Protein AF-A0A0N0KJK9-F1 (afdb_monomer)

Radius of gyration: 21.25 Å; Cα contacts (8 Å, |Δi|>4): 44; chains: 1; bounding box: 58×62×39 Å

Mean predicted aligned error: 11.41 Å

Secondary structure (DSSP, 8-state):
-------GGGGGS-HHHHHHHHHTT----HHHHHHHHHHHTT--------TTS-HH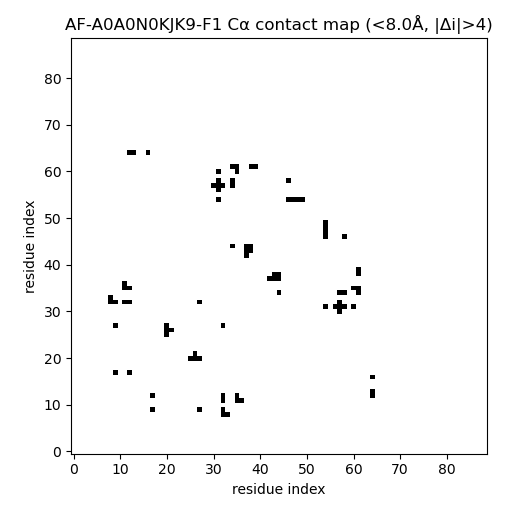HHHHHHHHHHHHHHHHHS-PPPPP--PPPP---

Foldseek 3Di:
DDDPPPPVLCVLPDPVVVVVCVVVVHDDDPLLSVLLVCVVVVHDDDDDDDPPPCVVCSVCVNVVRVVVVVVVVPPPPPDDPDDDDDDDD

Structure (mmCIF, N/CA/C/O backbone):
data_AF-A0A0N0KJK9-F1
#
_entry.id   AF-A0A0N0KJK9-F1
#
loop_
_atom_site.group_PDB
_atom_site.id
_atom_site.type_symbol
_atom_site.label_atom_id
_atom_site.label_alt_id
_atom_site.label_comp_id
_atom_site.label_asym_id
_atom_site.label_entity_id
_atom_site.label_seq_id
_atom_site.pdbx_PDB_ins_code
_atom_site.Cartn_x
_atom_site.Cartn_y
_atom_site.Cartn_z
_atom_site.occupancy
_atom_site.B_iso_or_equiv
_atom_site.auth_seq_id
_atom_site.auth_comp_id
_atom_site.auth_asym_id
_atom_site.auth_atom_id
_atom_site.pdbx_PDB_model_num
ATOM 1 N N . MET A 1 1 ? -10.933 -14.529 -28.216 1.00 36.28 1 MET A N 1
ATOM 2 C CA . MET A 1 1 ? -11.641 -13.754 -27.175 1.00 36.28 1 MET A CA 1
ATOM 3 C C . MET A 1 1 ? -11.252 -14.322 -25.819 1.00 36.28 1 MET A C 1
ATOM 5 O O . MET A 1 1 ? -11.834 -15.312 -25.406 1.00 36.28 1 MET A O 1
ATOM 9 N N . SER A 1 2 ? -10.212 -13.771 -25.182 1.00 50.66 2 SER A N 1
ATOM 10 C CA . SER A 1 2 ? -9.908 -14.095 -23.783 1.00 50.66 2 SER A CA 1
ATOM 11 C C . SER A 1 2 ? -10.826 -13.238 -22.930 1.00 50.66 2 SER A C 1
ATOM 13 O O . SER A 1 2 ? -10.770 -12.013 -23.026 1.00 50.66 2 SER A O 1
ATOM 15 N N . LEU A 1 3 ? -11.695 -13.871 -22.151 1.00 48.78 3 LEU A N 1
ATOM 16 C CA . LEU A 1 3 ? -12.389 -13.190 -21.070 1.00 48.78 3 LEU A CA 1
ATOM 17 C C . LEU A 1 3 ? -11.292 -12.658 -20.147 1.00 48.78 3 LEU A C 1
ATOM 19 O O . LEU A 1 3 ? -10.445 -13.425 -19.693 1.00 48.78 3 LEU A O 1
ATOM 23 N N . ALA A 1 4 ? -11.227 -11.342 -19.968 1.00 48.69 4 ALA A N 1
ATOM 24 C CA . ALA A 1 4 ? -10.435 -10.775 -18.895 1.00 48.69 4 ALA A CA 1
ATOM 25 C C . ALA A 1 4 ? -11.074 -11.292 -17.606 1.00 48.69 4 ALA A C 1
ATOM 27 O O . ALA A 1 4 ? -12.172 -10.873 -17.249 1.00 48.69 4 ALA A O 1
ATOM 28 N N . GLU A 1 5 ? -10.452 -12.292 -16.991 1.00 54.69 5 GLU A N 1
ATOM 29 C CA . GLU A 1 5 ? -10.847 -12.786 -15.684 1.00 54.69 5 GLU A CA 1
ATOM 30 C C . GLU A 1 5 ? -10.697 -11.604 -14.723 1.00 54.69 5 GLU A C 1
ATOM 32 O O . GLU A 1 5 ? -9.587 -11.148 -14.445 1.00 54.69 5 GLU A O 1
ATOM 37 N N . THR A 1 6 ? -11.821 -10.998 -14.339 1.00 57.84 6 THR A N 1
ATOM 38 C CA . THR A 1 6 ? -11.838 -9.907 -13.369 1.00 57.84 6 THR A CA 1
ATOM 39 C C . THR A 1 6 ? -11.296 -10.472 -12.068 1.00 57.84 6 THR A C 1
ATOM 41 O O . THR A 1 6 ? -11.992 -11.231 -11.402 1.00 57.84 6 THR A O 1
ATOM 44 N N . ASP A 1 7 ? -10.048 -10.146 -11.733 1.00 66.88 7 ASP A N 1
ATOM 45 C CA . ASP A 1 7 ? -9.434 -10.576 -10.481 1.00 66.88 7 ASP A CA 1
ATOM 46 C C . ASP A 1 7 ? -10.203 -9.918 -9.319 1.00 66.88 7 ASP A C 1
ATOM 48 O O . ASP A 1 7 ? -10.094 -8.699 -9.134 1.00 66.88 7 ASP A O 1
ATOM 52 N N . PRO A 1 8 ? -10.994 -10.682 -8.538 1.00 69.94 8 PRO A N 1
ATOM 53 C CA . PRO A 1 8 ? -11.832 -10.122 -7.480 1.00 69.94 8 PRO A CA 1
ATOM 54 C C . PRO A 1 8 ? -10.990 -9.443 -6.393 1.00 69.94 8 PRO A C 1
ATOM 56 O O . PRO A 1 8 ? -11.475 -8.565 -5.680 1.00 69.94 8 PRO A O 1
ATOM 59 N N . ALA A 1 9 ? -9.699 -9.777 -6.278 1.00 73.44 9 ALA A N 1
ATOM 60 C CA . ALA A 1 9 ? -8.803 -9.103 -5.352 1.00 73.44 9 ALA A CA 1
ATOM 61 C C . ALA A 1 9 ? -8.537 -7.644 -5.763 1.00 73.44 9 ALA A C 1
ATOM 63 O O . ALA A 1 9 ? -8.247 -6.808 -4.902 1.00 73.44 9 ALA A O 1
ATOM 64 N N . LEU A 1 10 ? -8.686 -7.289 -7.046 1.00 82.38 10 LEU A N 1
ATOM 65 C CA . LEU A 1 10 ? -8.597 -5.898 -7.483 1.00 82.38 10 LEU A CA 1
ATOM 66 C C . LEU A 1 10 ? -9.755 -5.062 -6.946 1.00 82.38 10 LEU A C 1
ATOM 68 O O . LEU A 1 10 ? -9.587 -3.850 -6.828 1.00 82.38 10 LEU A O 1
ATOM 72 N N . ASP A 1 11 ? -10.929 -5.631 -6.637 1.00 86.25 11 ASP A N 1
ATOM 73 C CA . ASP A 1 11 ? -12.086 -4.905 -6.055 1.00 86.25 11 ASP A CA 1
ATOM 74 C C . ASP A 1 11 ? -11.795 -4.371 -4.651 1.00 86.25 11 ASP A C 1
ATOM 76 O O . ASP A 1 11 ? -12.413 -3.411 -4.185 1.00 86.25 11 ASP A O 1
ATOM 80 N N . LEU A 1 12 ? -10.756 -4.903 -4.004 1.00 86.81 12 LEU A N 1
ATOM 81 C CA . LEU A 1 12 ? -10.223 -4.334 -2.774 1.00 86.81 12 LEU A CA 1
ATOM 82 C C . LEU A 1 12 ? -9.489 -3.010 -3.006 1.00 86.81 12 LEU A C 1
ATOM 84 O O . LEU A 1 12 ? -9.315 -2.233 -2.071 1.00 86.81 12 LEU A O 1
ATOM 88 N N . LEU A 1 13 ? -9.047 -2.729 -4.228 1.00 92.06 13 LEU A N 1
ATOM 89 C CA . LEU A 1 13 ? -8.244 -1.560 -4.538 1.00 92.06 13 LEU A CA 1
ATOM 90 C C . LEU A 1 13 ? -9.128 -0.438 -5.113 1.00 92.06 13 LEU A C 1
ATOM 92 O O . LEU A 1 13 ? -9.729 -0.634 -6.170 1.00 92.06 13 LEU A O 1
ATOM 96 N N . PRO A 1 14 ? -9.196 0.753 -4.483 1.00 92.50 14 PRO A N 1
ATOM 97 C CA . PRO A 1 14 ? -9.964 1.866 -5.031 1.00 92.50 14 PRO A CA 1
ATOM 98 C C . PRO A 1 14 ? -9.494 2.249 -6.436 1.00 92.50 14 PRO A C 1
ATOM 100 O O . PRO A 1 14 ? -8.300 2.200 -6.742 1.00 92.50 14 PRO A O 1
ATOM 103 N N . GLU A 1 15 ? -10.428 2.727 -7.257 1.00 91.44 15 GLU A N 1
ATOM 104 C CA . GLU A 1 15 ? -10.201 3.031 -8.675 1.00 91.44 15 GLU A CA 1
ATOM 105 C C . GLU A 1 15 ? -8.989 3.943 -8.921 1.00 91.44 15 GLU A C 1
ATOM 107 O O . GLU A 1 15 ? -8.183 3.691 -9.814 1.00 91.44 15 GLU A O 1
ATOM 112 N N . ARG A 1 16 ? -8.779 4.959 -8.074 1.00 93.12 16 ARG A N 1
ATOM 113 C CA . ARG A 1 16 ? -7.615 5.857 -8.187 1.00 93.12 16 ARG A CA 1
ATOM 114 C C . ARG A 1 16 ? -6.274 5.119 -8.112 1.00 93.12 16 ARG A C 1
ATOM 116 O O . ARG A 1 16 ? -5.327 5.502 -8.790 1.00 93.12 16 ARG A O 1
ATOM 123 N N . PHE A 1 17 ? -6.184 4.071 -7.293 1.00 94.81 17 PHE A N 1
ATOM 124 C CA . PHE A 1 17 ? -4.962 3.287 -7.161 1.00 94.81 17 PHE A CA 1
ATOM 125 C C . PHE A 1 17 ? -4.825 2.316 -8.327 1.00 94.81 17 PHE A C 1
ATOM 127 O O . PHE A 1 17 ? -3.725 2.190 -8.852 1.00 94.81 17 PHE A O 1
ATOM 134 N N . ARG A 1 18 ? -5.924 1.698 -8.787 1.00 93.75 18 ARG A N 1
ATOM 135 C CA . ARG A 1 18 ? -5.920 0.873 -10.009 1.00 93.75 18 ARG A CA 1
ATOM 136 C C . ARG A 1 18 ? -5.357 1.652 -11.200 1.00 93.75 18 ARG A C 1
ATOM 138 O O . ARG A 1 18 ? -4.453 1.162 -11.872 1.00 93.75 18 ARG A O 1
ATOM 145 N N . ARG A 1 19 ? -5.814 2.894 -11.395 1.00 93.19 19 ARG A N 1
ATOM 146 C CA . ARG A 1 19 ? -5.292 3.804 -12.429 1.00 93.19 19 ARG A CA 1
ATOM 147 C C . ARG A 1 19 ? -3.820 4.135 -12.228 1.00 93.19 19 ARG A C 1
ATOM 149 O O . ARG A 1 19 ? -3.048 3.986 -13.161 1.00 93.19 19 ARG A O 1
ATOM 156 N N . TRP A 1 20 ? -3.411 4.489 -11.011 1.00 95.19 20 TRP A N 1
ATOM 157 C CA . TRP A 1 20 ? -2.008 4.788 -10.705 1.00 95.19 20 TRP A CA 1
ATOM 158 C C . TRP A 1 20 ? -1.059 3.604 -10.971 1.00 95.19 20 TRP A C 1
ATOM 160 O O . TRP A 1 20 ? 0.064 3.805 -11.435 1.00 95.19 20 TRP A O 1
ATOM 170 N N . PHE A 1 21 ? -1.498 2.368 -10.705 1.00 95.12 21 PHE A N 1
ATOM 171 C CA . PHE A 1 21 ? -0.759 1.168 -11.104 1.00 95.12 21 PHE A CA 1
ATOM 172 C C . PHE A 1 21 ? -0.673 1.071 -12.636 1.00 95.12 21 PHE A C 1
ATOM 174 O O . PHE A 1 21 ? 0.429 0.960 -13.174 1.00 95.12 21 PHE A O 1
ATOM 181 N N . ALA A 1 22 ? -1.804 1.194 -13.338 1.00 93.75 22 ALA A N 1
ATOM 182 C CA . ALA A 1 22 ? -1.870 1.095 -14.797 1.00 93.75 22 ALA A CA 1
ATOM 183 C C . ALA A 1 22 ? -1.043 2.174 -15.526 1.00 93.75 22 ALA A C 1
ATOM 185 O O . ALA A 1 22 ? -0.325 1.852 -16.468 1.00 93.75 22 ALA A O 1
ATOM 186 N N . GLU A 1 23 ? -1.070 3.427 -15.063 1.00 96.56 23 GLU A N 1
ATOM 187 C CA . GLU A 1 23 ? -0.284 4.551 -15.606 1.00 96.56 23 GLU A CA 1
ATOM 188 C 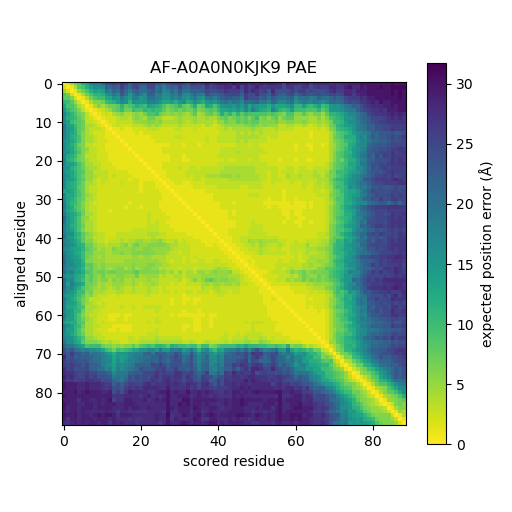C . GLU A 1 23 ? 1.226 4.294 -15.556 1.00 96.56 23 GLU A C 1
ATOM 190 O O . GLU A 1 23 ? 1.985 4.794 -16.383 1.00 96.56 23 GLU A O 1
ATOM 195 N N . ARG A 1 24 ? 1.673 3.484 -14.593 1.00 93.50 24 ARG A N 1
ATOM 196 C CA . ARG A 1 24 ? 3.074 3.074 -14.445 1.00 93.50 24 ARG A CA 1
ATOM 197 C C . ARG A 1 24 ? 3.403 1.788 -15.203 1.00 93.50 24 ARG A C 1
ATOM 199 O O . ARG A 1 24 ? 4.533 1.312 -15.115 1.00 93.50 24 ARG A O 1
ATOM 206 N N . GLY A 1 25 ? 2.428 1.197 -15.898 1.00 94.75 25 GLY A N 1
ATOM 207 C CA . GLY A 1 25 ? 2.540 -0.140 -16.480 1.00 94.75 25 GLY A CA 1
ATOM 208 C C . GLY A 1 25 ? 2.702 -1.234 -15.421 1.00 94.75 25 GLY A C 1
ATOM 209 O O . GLY A 1 25 ? 3.295 -2.277 -15.691 1.00 94.75 25 GLY A O 1
ATOM 210 N N . TRP A 1 26 ? 2.248 -0.988 -14.190 1.00 93.19 26 TRP A N 1
ATOM 211 C CA . TRP A 1 26 ? 2.347 -1.925 -13.077 1.00 93.19 26 TRP A CA 1
ATOM 212 C C . TRP A 1 26 ? 1.020 -2.646 -12.851 1.00 93.19 26 TRP A C 1
ATOM 214 O O . TRP A 1 26 ? -0.059 -2.088 -13.030 1.00 93.19 26 TRP A O 1
ATOM 224 N N . THR A 1 27 ? 1.107 -3.878 -12.358 1.00 91.69 27 THR A N 1
ATOM 225 C CA . THR A 1 27 ? -0.040 -4.629 -11.834 1.00 91.69 27 THR A CA 1
ATOM 226 C C . THR A 1 27 ? 0.156 -4.836 -10.333 1.00 91.69 27 THR A C 1
ATOM 228 O O . THR A 1 27 ? 1.279 -5.165 -9.921 1.00 91.69 27 THR A O 1
ATOM 231 N N . PRO A 1 28 ? -0.888 -4.662 -9.500 1.00 92.69 28 PRO A N 1
ATOM 232 C CA . PRO A 1 28 ? -0.809 -4.987 -8.082 1.00 92.69 28 PRO A CA 1
ATOM 233 C C . PRO A 1 28 ? -0.341 -6.428 -7.885 1.00 92.69 28 PRO A C 1
ATOM 235 O O . PRO A 1 28 ? -0.827 -7.356 -8.529 1.00 92.69 28 PRO A O 1
ATOM 238 N N . ARG A 1 29 ? 0.631 -6.631 -6.998 1.00 92.88 29 ARG A N 1
ATOM 239 C CA . ARG A 1 29 ? 1.108 -7.979 -6.668 1.00 92.88 29 ARG A CA 1
ATOM 240 C C . ARG A 1 29 ? 0.130 -8.640 -5.698 1.00 92.88 29 ARG A C 1
ATOM 242 O O . ARG A 1 29 ? -0.376 -7.975 -4.797 1.00 92.88 29 ARG A O 1
ATOM 249 N N . ALA A 1 30 ? -0.031 -9.959 -5.785 1.00 91.81 30 ALA A N 1
ATOM 250 C CA . ALA A 1 30 ? -0.930 -10.717 -4.906 1.00 91.81 30 ALA A CA 1
ATOM 251 C C . ALA A 1 30 ? -0.711 -10.423 -3.405 1.00 91.81 30 ALA A C 1
ATOM 253 O O . ALA A 1 30 ? -1.665 -10.214 -2.662 1.00 91.81 30 ALA A O 1
ATOM 254 N N . HIS A 1 31 ? 0.546 -10.307 -2.957 1.00 93.00 31 HIS A N 1
ATOM 255 C CA . HIS A 1 31 ? 0.855 -10.001 -1.555 1.00 93.00 31 HIS A CA 1
ATOM 256 C C . HIS A 1 31 ? 0.443 -8.580 -1.122 1.00 93.00 31 HIS A C 1
ATOM 258 O O . HIS A 1 31 ? 0.190 -8.358 0.058 1.00 93.00 31 HIS A O 1
ATOM 264 N N . GLN A 1 32 ? 0.362 -7.619 -2.051 1.00 95.50 32 GLN A N 1
ATOM 265 C CA . GLN A 1 32 ? -0.128 -6.262 -1.774 1.00 95.50 32 GLN A CA 1
ATOM 266 C C . GLN A 1 32 ? -1.639 -6.283 -1.523 1.00 95.50 32 GLN A C 1
ATOM 268 O O . GLN A 1 32 ? -2.111 -5.665 -0.571 1.00 95.50 32 GLN A O 1
ATOM 273 N N . LEU A 1 33 ? -2.383 -7.040 -2.335 1.00 94.94 33 LEU A N 1
ATOM 2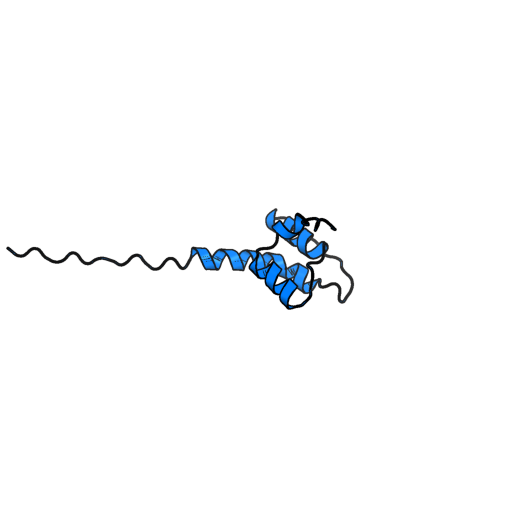74 C CA . LEU A 1 33 ? -3.831 -7.206 -2.190 1.00 94.94 33 LEU A CA 1
ATOM 275 C C . LEU A 1 33 ? -4.182 -8.018 -0.934 1.00 94.94 33 LEU A C 1
ATOM 277 O O . LEU A 1 33 ? -5.064 -7.622 -0.179 1.00 94.94 33 LEU A O 1
ATOM 281 N N . ALA A 1 34 ? -3.428 -9.080 -0.635 1.00 92.62 34 ALA A N 1
ATOM 282 C CA . ALA A 1 34 ? -3.609 -9.868 0.587 1.00 92.62 34 ALA A CA 1
ATOM 283 C C . ALA A 1 34 ? -3.368 -9.043 1.867 1.00 92.62 34 ALA A C 1
ATOM 285 O O . ALA A 1 34 ? -4.058 -9.218 2.872 1.00 92.62 34 ALA A O 1
ATOM 286 N N . LEU A 1 35 ? -2.396 -8.124 1.854 1.00 94.00 35 LEU A N 1
ATOM 287 C CA . LEU A 1 35 ? -2.185 -7.185 2.961 1.00 94.00 35 LEU A CA 1
ATOM 288 C C . LEU A 1 35 ? -3.340 -6.199 3.108 1.00 94.00 35 LEU A C 1
ATOM 290 O O . LEU A 1 35 ? -3.773 -5.935 4.227 1.00 94.00 35 LEU A O 1
ATOM 294 N N . LEU A 1 36 ? -3.852 -5.690 1.988 1.00 94.44 36 LEU A N 1
ATOM 295 C CA . LEU A 1 36 ? -5.005 -4.798 1.971 1.00 94.44 36 LEU A CA 1
ATOM 296 C C . LEU A 1 36 ? -6.257 -5.477 2.543 1.00 94.44 36 LEU A C 1
ATOM 298 O O . LEU A 1 36 ? -6.960 -4.882 3.356 1.00 94.44 36 LEU A O 1
ATOM 302 N N . GLU A 1 37 ? -6.496 -6.738 2.186 1.00 93.69 37 GLU A N 1
ATOM 303 C CA . GLU A 1 37 ? -7.574 -7.553 2.748 1.00 93.69 37 GLU A CA 1
ATOM 304 C C . GLU A 1 37 ? -7.428 -7.735 4.269 1.00 93.69 37 GLU A C 1
ATOM 306 O O . GLU A 1 37 ? -8.370 -7.505 5.028 1.00 93.69 37 GLU A O 1
ATOM 311 N N . ARG A 1 38 ? -6.227 -8.100 4.744 1.00 93.88 38 ARG A N 1
ATOM 312 C CA . ARG A 1 38 ? -5.957 -8.282 6.181 1.00 93.88 38 ARG A CA 1
ATOM 313 C C . ARG A 1 38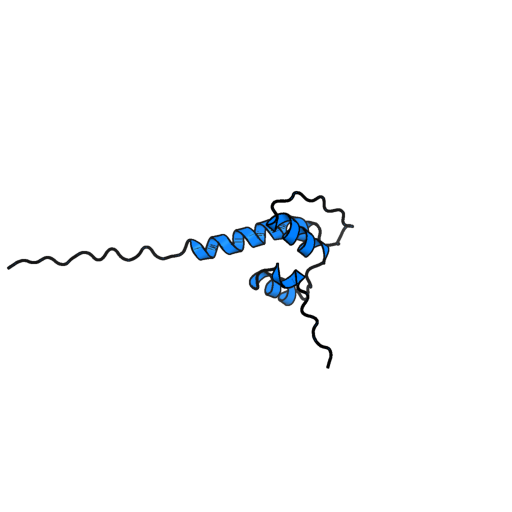 ? -6.129 -6.989 6.971 1.00 93.88 38 ARG A C 1
ATOM 315 O O . ARG A 1 38 ? -6.718 -7.027 8.049 1.00 93.88 38 ARG A O 1
ATOM 322 N N . ALA A 1 39 ? -5.663 -5.869 6.426 1.00 92.62 39 ALA A N 1
ATOM 323 C CA . ALA A 1 39 ? -5.810 -4.560 7.047 1.00 92.62 39 ALA A CA 1
ATOM 324 C C . ALA A 1 39 ? -7.283 -4.139 7.144 1.00 92.62 39 ALA A C 1
ATOM 326 O O . ALA A 1 39 ? -7.715 -3.699 8.205 1.00 92.62 39 ALA A O 1
ATOM 327 N N . ARG A 1 40 ? -8.083 -4.362 6.089 1.00 90.50 40 ARG A N 1
ATOM 328 C CA . ARG A 1 40 ? -9.543 -4.140 6.122 1.00 90.50 40 ARG A CA 1
ATOM 329 C C . ARG A 1 40 ? -10.246 -4.982 7.186 1.00 90.50 40 ARG A C 1
ATOM 331 O O . ARG A 1 40 ? -11.225 -4.534 7.766 1.00 90.50 40 ARG A O 1
ATOM 338 N N . ALA A 1 41 ? -9.732 -6.178 7.465 1.00 92.69 41 ALA A N 1
ATOM 339 C CA . ALA A 1 41 ? -10.219 -7.043 8.537 1.00 92.69 41 ALA A CA 1
ATOM 340 C C . ALA A 1 41 ? -9.670 -6.679 9.936 1.00 92.69 41 ALA A C 1
ATOM 342 O O . ALA A 1 41 ? -9.894 -7.435 10.880 1.00 92.69 41 ALA A O 1
ATOM 343 N N . GLY A 1 42 ? -8.911 -5.584 10.084 1.00 93.19 42 GLY A N 1
ATOM 344 C CA . GLY A 1 42 ? -8.311 -5.173 11.358 1.00 93.19 42 GLY A CA 1
ATOM 345 C C . GLY A 1 42 ? -7.226 -6.125 11.876 1.00 93.19 42 GLY A C 1
ATOM 346 O O . GLY A 1 42 ? -6.959 -6.160 13.076 1.00 93.19 42 GLY A O 1
ATOM 347 N N . ARG A 1 43 ? -6.614 -6.935 11.000 1.00 94.31 43 ARG A N 1
ATOM 348 C CA . ARG A 1 43 ? -5.628 -7.955 11.386 1.00 94.31 43 ARG A CA 1
ATOM 349 C C . ARG A 1 43 ? -4.199 -7.490 11.137 1.00 94.31 43 ARG A C 1
ATOM 351 O O . ARG A 1 43 ? -3.859 -7.051 10.039 1.00 94.31 43 ARG A O 1
ATOM 358 N N . ALA A 1 44 ? -3.336 -7.706 12.127 1.00 92.56 44 ALA A N 1
ATOM 359 C CA . ALA A 1 44 ? -1.895 -7.586 11.948 1.00 92.56 44 ALA A CA 1
ATOM 360 C C . ALA A 1 44 ? -1.372 -8.659 10.973 1.00 92.56 44 ALA A C 1
ATOM 362 O O . ALA A 1 44 ? -1.869 -9.788 10.926 1.00 92.56 44 ALA A O 1
ATOM 363 N N . ALA A 1 45 ? -0.351 -8.314 10.192 1.00 92.62 45 ALA A N 1
ATOM 364 C CA . ALA A 1 45 ? 0.266 -9.213 9.225 1.00 92.62 45 ALA A CA 1
ATOM 365 C C . ALA A 1 45 ? 1.786 -9.015 9.192 1.00 92.62 45 ALA A C 1
ATOM 367 O O . ALA A 1 45 ? 2.268 -7.886 9.222 1.00 92.62 45 ALA A O 1
ATOM 368 N N . LEU A 1 46 ? 2.532 -10.117 9.078 1.00 92.94 46 LEU A N 1
ATOM 369 C CA . LEU A 1 46 ? 3.968 -10.106 8.810 1.00 92.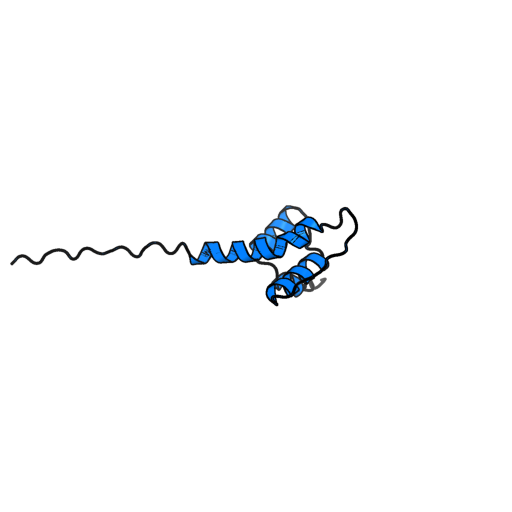94 46 LEU A CA 1
ATOM 370 C C . LEU A 1 46 ? 4.196 -10.376 7.322 1.00 92.94 46 LEU A C 1
ATOM 372 O O . LEU A 1 46 ? 3.824 -11.435 6.818 1.00 92.94 46 LEU A O 1
ATOM 376 N N . LEU A 1 47 ? 4.804 -9.419 6.622 1.00 92.25 47 LEU A N 1
ATOM 377 C CA . LEU A 1 47 ? 5.166 -9.574 5.218 1.00 92.25 47 LEU A CA 1
ATOM 378 C C . LEU A 1 47 ? 6.615 -10.038 5.089 1.00 92.25 47 LEU A C 1
ATOM 380 O O . LEU A 1 47 ? 7.537 -9.312 5.457 1.00 92.25 47 LEU A O 1
ATOM 384 N N . ILE A 1 48 ? 6.803 -11.205 4.479 1.00 91.69 48 ILE A N 1
ATOM 385 C CA . ILE A 1 48 ? 8.111 -11.717 4.071 1.00 91.69 48 ILE A CA 1
ATOM 386 C C . ILE A 1 48 ? 8.145 -11.702 2.543 1.00 91.69 48 ILE A C 1
ATOM 388 O O . ILE A 1 48 ? 7.354 -12.382 1.894 1.00 91.69 48 ILE A O 1
ATOM 392 N N . ALA A 1 49 ? 9.033 -10.896 1.963 1.00 88.44 49 ALA A N 1
ATOM 393 C CA . ALA A 1 49 ? 9.214 -10.800 0.517 1.00 88.44 49 ALA A CA 1
ATOM 394 C C . ALA A 1 49 ? 10.688 -10.501 0.187 1.00 88.44 49 ALA A C 1
ATOM 396 O O . ALA A 1 49 ? 11.338 -9.790 0.964 1.00 88.44 49 ALA A O 1
ATOM 397 N N . PRO A 1 50 ? 11.221 -10.998 -0.946 1.00 90.38 50 PRO A N 1
ATOM 398 C CA . PRO A 1 50 ? 12.589 -10.701 -1.357 1.00 90.38 50 PRO A CA 1
ATOM 399 C C . PRO A 1 50 ? 12.770 -9.208 -1.677 1.00 90.38 50 PRO A C 1
ATOM 401 O O . PRO A 1 50 ? 11.807 -8.447 -1.841 1.00 90.38 50 PRO A O 1
ATOM 404 N N . THR A 1 51 ? 14.024 -8.765 -1.769 1.00 90.75 51 THR A N 1
ATOM 405 C CA . THR A 1 51 ? 14.344 -7.408 -2.230 1.00 90.75 51 THR A CA 1
ATOM 406 C C . THR A 1 51 ? 13.762 -7.170 -3.627 1.00 90.75 51 THR A C 1
ATOM 408 O O . THR A 1 51 ? 13.617 -8.085 -4.431 1.00 90.75 51 THR A O 1
ATOM 411 N N . GLY A 1 52 ? 13.330 -5.937 -3.902 1.00 89.19 52 GLY A N 1
ATOM 412 C CA . GLY A 1 52 ? 12.702 -5.590 -5.184 1.00 89.19 52 GLY A CA 1
ATOM 413 C C . GLY A 1 52 ? 11.264 -6.096 -5.386 1.00 89.19 52 GLY A C 1
ATOM 414 O O . GLY A 1 52 ? 10.609 -5.660 -6.325 1.00 89.19 52 GLY A O 1
ATOM 415 N N . ALA A 1 53 ? 10.703 -6.920 -4.490 1.00 89.75 53 ALA A N 1
ATOM 416 C CA . ALA A 1 53 ? 9.341 -7.449 -4.646 1.00 89.75 53 ALA A CA 1
ATOM 417 C C . ALA A 1 53 ? 8.212 -6.429 -4.390 1.00 89.75 53 ALA A C 1
ATOM 419 O O . ALA A 1 53 ? 7.039 -6.776 -4.480 1.00 89.75 53 ALA A O 1
ATOM 420 N N . GLY A 1 54 ? 8.535 -5.176 -4.054 1.00 93.00 54 GLY A N 1
ATOM 421 C CA . GLY A 1 54 ? 7.531 -4.150 -3.756 1.00 93.00 54 GLY A CA 1
ATOM 422 C C . GLY A 1 54 ? 6.982 -4.188 -2.324 1.00 93.00 54 GLY A C 1
ATOM 423 O O . GLY A 1 54 ? 5.897 -3.657 -2.083 1.00 93.00 54 GLY A O 1
ATOM 424 N N . LYS A 1 55 ? 7.733 -4.754 -1.362 1.00 95.62 55 LYS A N 1
ATOM 425 C CA . LYS A 1 55 ? 7.332 -4.856 0.058 1.00 95.62 55 LYS A CA 1
ATOM 426 C C . LYS A 1 55 ? 6.988 -3.514 0.709 1.00 95.62 55 LYS A C 1
ATOM 428 O O . LYS A 1 55 ? 6.122 -3.449 1.571 1.00 95.62 55 LYS A O 1
ATOM 433 N N . THR A 1 56 ? 7.674 -2.445 0.301 1.00 94.19 56 THR A N 1
ATOM 434 C CA . THR A 1 56 ? 7.441 -1.097 0.835 1.00 94.19 56 THR A CA 1
ATOM 435 C C . THR A 1 56 ? 6.057 -0.609 0.435 1.00 94.19 56 THR A C 1
ATOM 437 O O . THR A 1 56 ? 5.264 -0.254 1.299 1.00 94.19 56 THR A O 1
ATOM 440 N N . LEU A 1 57 ? 5.729 -0.676 -0.859 1.00 95.00 57 LEU A N 1
ATOM 441 C CA . LEU A 1 57 ? 4.390 -0.345 -1.337 1.00 95.00 57 LEU A CA 1
ATOM 442 C C . LEU A 1 57 ? 3.339 -1.243 -0.677 1.00 95.00 57 LEU A C 1
ATOM 444 O O . LEU A 1 57 ? 2.318 -0.738 -0.240 1.00 95.00 57 LEU A O 1
ATOM 448 N N . ALA A 1 58 ? 3.617 -2.540 -0.527 1.00 94.25 58 ALA A N 1
ATOM 449 C CA . ALA A 1 58 ? 2.717 -3.468 0.152 1.00 94.25 58 ALA A CA 1
ATOM 450 C C . ALA A 1 58 ? 2.401 -3.056 1.602 1.00 94.25 58 ALA A C 1
ATOM 452 O O . ALA A 1 58 ? 1.249 -3.135 2.014 1.00 94.25 58 ALA A O 1
ATOM 453 N N . GLY A 1 59 ? 3.401 -2.589 2.357 1.00 94.25 59 GLY A N 1
ATOM 454 C CA . GLY A 1 59 ? 3.221 -2.140 3.740 1.00 94.25 59 GLY A CA 1
ATOM 455 C C . GLY A 1 59 ? 2.461 -0.816 3.875 1.00 94.25 59 GLY A C 1
ATOM 456 O O . GLY A 1 59 ? 1.699 -0.657 4.820 1.00 94.25 59 GLY A O 1
ATOM 457 N N . PHE A 1 60 ? 2.629 0.118 2.932 1.00 95.50 60 PHE A N 1
ATOM 458 C CA . PHE A 1 60 ? 1.964 1.431 2.978 1.00 95.50 60 PHE A CA 1
ATOM 459 C C . PHE A 1 60 ? 0.602 1.472 2.279 1.00 95.50 60 PHE A C 1
ATOM 461 O O . PHE A 1 60 ? -0.217 2.339 2.590 1.00 95.50 60 PHE A O 1
ATOM 468 N N . LEU A 1 61 ? 0.349 0.569 1.327 1.00 95.06 61 LEU A N 1
ATOM 469 C CA . LEU A 1 61 ? -0.863 0.580 0.509 1.00 95.06 61 LEU A CA 1
ATOM 470 C C . LEU A 1 61 ? -2.158 0.605 1.343 1.00 95.06 61 LEU A C 1
ATOM 472 O O . LEU A 1 61 ? -3.020 1.416 1.008 1.00 95.06 61 LEU A O 1
ATOM 476 N N . PRO A 1 62 ? -2.310 -0.178 2.433 1.00 93.88 62 PRO A N 1
ATOM 477 C CA . PRO A 1 62 ? -3.513 -0.113 3.261 1.00 93.88 62 PRO A CA 1
ATOM 478 C C . PRO A 1 62 ? -3.788 1.277 3.844 1.00 93.88 62 PRO A C 1
ATOM 480 O O . PRO A 1 62 ? -4.890 1.795 3.684 1.00 93.88 62 PRO A O 1
ATOM 483 N N . THR A 1 63 ? -2.775 1.922 4.430 1.00 93.69 63 THR A N 1
ATOM 484 C CA . THR A 1 63 ? -2.897 3.277 4.992 1.00 93.69 63 THR A CA 1
ATOM 485 C C . THR A 1 63 ? -3.212 4.310 3.913 1.00 93.69 63 THR A C 1
ATOM 487 O O . THR A 1 63 ? -4.052 5.182 4.111 1.00 93.69 63 THR A O 1
ATOM 490 N N . LEU A 1 64 ? -2.583 4.214 2.738 1.00 94.75 64 LEU A N 1
ATOM 491 C CA . LEU A 1 64 ? -2.871 5.121 1.622 1.00 94.75 64 LEU A CA 1
ATOM 492 C C . LEU A 1 64 ? -4.316 4.977 1.123 1.00 94.75 64 LEU A C 1
ATOM 494 O O . LEU A 1 64 ? -4.956 5.977 0.787 1.00 94.75 64 LEU A O 1
ATOM 498 N N . VAL A 1 65 ? -4.831 3.745 1.074 1.00 93.00 65 VAL A N 1
ATOM 499 C CA . VAL A 1 65 ? -6.223 3.460 0.709 1.00 93.00 65 VAL A CA 1
ATOM 500 C C . VAL A 1 65 ? -7.185 4.050 1.736 1.00 93.00 65 VAL A C 1
ATOM 502 O O . VAL A 1 65 ? -8.123 4.742 1.342 1.00 93.00 65 VAL A O 1
ATOM 505 N N . GLU A 1 66 ? -6.931 3.853 3.026 1.00 90.31 66 GLU A N 1
ATOM 506 C CA . GLU A 1 66 ? -7.737 4.424 4.109 1.00 90.31 66 GLU A CA 1
ATOM 507 C C . GLU A 1 66 ? -7.782 5.960 4.038 1.00 90.31 66 GLU A C 1
ATOM 509 O O . GLU A 1 66 ? -8.860 6.556 3.967 1.00 90.31 66 GLU A O 1
ATOM 514 N N . LEU A 1 67 ? -6.615 6.605 3.922 1.00 91.06 67 LEU A N 1
ATOM 515 C CA . LEU A 1 67 ? -6.504 8.062 3.792 1.00 91.06 67 LEU A CA 1
ATOM 516 C C . LEU A 1 67 ? -7.222 8.602 2.550 1.00 91.06 67 LEU A C 1
ATOM 518 O O . LEU A 1 67 ? -7.709 9.730 2.551 1.00 91.06 67 LEU A O 1
ATOM 522 N N . SER A 1 68 ? -7.309 7.808 1.481 1.00 88.25 68 SER A N 1
ATOM 523 C CA . SER A 1 68 ? -7.989 8.231 0.258 1.00 88.25 68 SER A CA 1
ATOM 524 C C . SER A 1 68 ? -9.507 8.330 0.377 1.00 88.25 68 SER A C 1
ATOM 526 O O . SER A 1 68 ? -10.103 9.117 -0.353 1.00 88.25 68 SER A O 1
ATOM 528 N N . GLY A 1 69 ? -10.122 7.556 1.275 1.00 77.62 69 GLY A N 1
ATOM 529 C CA . GLY A 1 69 ? -11.566 7.598 1.512 1.00 77.62 69 GLY A CA 1
ATOM 530 C C . GLY A 1 69 ? -11.986 8.768 2.405 1.00 77.62 69 GLY A C 1
ATOM 531 O O . GLY A 1 69 ? -13.023 9.381 2.168 1.00 77.62 69 GLY A O 1
ATOM 532 N N . ALA A 1 70 ? -11.155 9.124 3.390 1.00 59.72 70 ALA A N 1
ATOM 533 C CA . ALA A 1 70 ? -11.468 10.143 4.397 1.00 59.72 70 ALA A CA 1
ATOM 534 C C . ALA A 1 70 ? -11.497 11.588 3.856 1.00 59.72 70 ALA A C 1
ATOM 536 O O . ALA A 1 70 ? -12.159 12.456 4.424 1.00 59.72 70 ALA A O 1
ATOM 537 N N . VAL A 1 71 ? -10.797 11.871 2.751 1.00 55.28 71 VAL A N 1
ATOM 538 C CA . VAL A 1 71 ? -10.740 13.229 2.178 1.00 55.28 71 VAL A CA 1
ATOM 539 C C . VAL A 1 71 ? -12.037 13.595 1.444 1.00 55.28 71 VAL A C 1
ATOM 541 O O . VAL A 1 71 ? -12.414 14.761 1.422 1.00 55.28 71 VAL A O 1
ATOM 544 N N . SER A 1 72 ? -12.773 12.628 0.891 1.00 52.75 72 SER A N 1
ATOM 545 C CA . SER A 1 72 ? -13.991 12.919 0.120 1.00 52.75 72 SER A CA 1
ATOM 546 C C . SER A 1 72 ? -15.224 13.210 0.984 1.00 52.75 72 SER A C 1
ATOM 548 O O . SER A 1 72 ? -16.113 13.923 0.531 1.00 52.75 72 SER A O 1
ATOM 550 N N . SER A 1 73 ? -15.289 12.714 2.222 1.00 54.34 73 SER A N 1
ATOM 551 C CA . SER A 1 73 ? -16.444 12.931 3.109 1.00 54.34 73 SER A CA 1
ATOM 552 C C . SER A 1 73 ? -16.428 14.283 3.832 1.00 54.34 73 SER A C 1
ATOM 554 O O . SER A 1 73 ? -17.484 14.785 4.208 1.00 54.34 73 SER A O 1
ATOM 556 N N . ASN A 1 74 ? -15.253 14.900 4.004 1.00 54.91 74 ASN A N 1
ATOM 557 C CA . ASN A 1 74 ? -15.089 16.081 4.864 1.00 54.91 74 ASN A CA 1
ATOM 558 C C . ASN A 1 74 ? -15.101 17.429 4.116 1.00 54.91 74 ASN A C 1
ATOM 560 O O . ASN A 1 74 ? -14.990 18.471 4.755 1.00 54.91 74 ASN A O 1
ATOM 564 N N . LEU A 1 75 ? -15.261 17.436 2.785 1.00 57.66 75 LEU A N 1
ATOM 565 C CA . LEU A 1 75 ? -15.355 18.656 1.964 1.00 57.66 75 LEU A CA 1
ATOM 566 C C . LEU A 1 75 ? -16.796 19.032 1.572 1.00 57.66 75 LEU A C 1
ATOM 568 O O . LEU A 1 75 ? -17.009 19.696 0.558 1.00 57.66 75 LEU A O 1
ATOM 572 N N . SER A 1 76 ? -17.802 18.665 2.373 1.00 59.66 76 SER A N 1
ATOM 573 C CA . SER A 1 76 ? -19.101 19.339 2.245 1.00 59.66 76 SER A CA 1
ATOM 574 C C . SER A 1 76 ? -18.900 20.833 2.541 1.00 59.66 76 SER A C 1
ATOM 576 O O . SER A 1 76 ? -18.424 21.161 3.632 1.00 59.66 76 SER A O 1
ATOM 578 N N . PRO A 1 77 ? -19.219 21.755 1.610 1.00 60.59 77 PRO A N 1
ATOM 579 C CA . PRO A 1 77 ? -19.165 23.181 1.901 1.00 60.59 77 PRO A CA 1
ATOM 580 C C . PRO A 1 77 ? -20.088 23.470 3.091 1.00 60.59 77 PRO A C 1
ATOM 582 O O . PRO A 1 77 ? -21.174 22.882 3.151 1.00 60.59 77 PRO A O 1
ATOM 585 N N . PRO A 1 78 ? -19.720 24.357 4.034 1.00 58.72 78 PRO A N 1
ATOM 586 C CA . PRO A 1 78 ? -20.656 24.765 5.069 1.00 58.72 78 PRO A C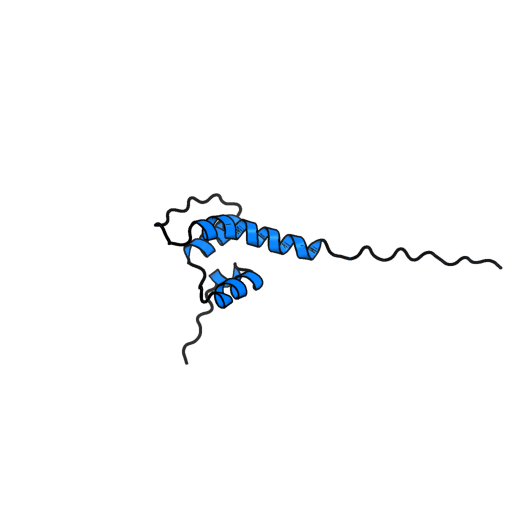A 1
ATOM 587 C C . PRO A 1 78 ? -21.889 25.352 4.378 1.00 58.72 78 PRO A C 1
ATOM 589 O O . PRO A 1 78 ? -21.787 26.348 3.659 1.00 58.72 78 PRO A O 1
ATOM 592 N N . ALA A 1 79 ? -23.038 24.694 4.556 1.00 64.88 79 ALA A N 1
ATOM 593 C CA . ALA A 1 79 ? -24.313 25.149 4.028 1.00 64.88 79 ALA A CA 1
ATOM 594 C C . ALA A 1 79 ? -24.494 26.626 4.400 1.00 64.88 79 ALA A C 1
ATOM 596 O O . ALA A 1 79 ? -24.407 27.004 5.573 1.00 64.88 79 ALA A O 1
ATOM 597 N N . GLY A 1 80 ? -24.658 27.464 3.375 1.00 55.50 80 GLY A N 1
ATOM 598 C CA . GLY A 1 80 ? -24.724 28.910 3.512 1.00 55.50 80 GLY A CA 1
ATOM 599 C C . GLY A 1 80 ? -25.761 29.311 4.554 1.00 55.50 80 GLY A C 1
ATOM 600 O O . GLY A 1 80 ? -26.941 28.984 4.442 1.00 55.50 80 GLY A O 1
ATOM 601 N N . ARG A 1 81 ? -25.312 30.041 5.576 1.00 60.53 81 ARG A N 1
ATOM 602 C CA . ARG A 1 81 ? -26.181 30.669 6.568 1.00 60.53 81 ARG A CA 1
ATOM 603 C C . ARG A 1 81 ? -26.949 31.797 5.876 1.00 60.53 81 ARG A C 1
ATOM 605 O O . ARG A 1 81 ? -26.478 32.930 5.814 1.00 60.53 81 ARG A O 1
ATOM 612 N N . GLY A 1 82 ? -28.118 31.470 5.330 1.00 52.53 82 GLY A N 1
ATOM 613 C CA . GLY A 1 82 ? -29.093 32.448 4.861 1.00 52.53 82 GLY A CA 1
ATOM 614 C C . GLY A 1 82 ? -29.466 33.382 6.009 1.00 52.53 82 GLY A C 1
ATOM 615 O O . GLY A 1 82 ? -29.999 32.956 7.031 1.00 52.53 82 GLY A O 1
ATOM 616 N N . ARG A 1 83 ? -29.130 34.661 5.861 1.00 58.31 83 ARG A N 1
ATOM 617 C CA . ARG A 1 83 ? -29.524 35.737 6.770 1.00 58.31 83 ARG A CA 1
ATOM 618 C C . ARG A 1 83 ? -30.978 36.092 6.428 1.00 58.31 83 ARG A C 1
ATOM 620 O O . ARG A 1 83 ? -31.197 36.502 5.287 1.00 58.31 83 ARG A O 1
ATOM 627 N N . PRO A 1 84 ? -31.977 35.931 7.316 1.00 55.88 84 PRO A N 1
ATOM 628 C CA . PRO A 1 84 ? -33.329 36.343 6.971 1.00 55.88 84 PRO A CA 1
ATOM 629 C C . PRO A 1 84 ? -33.360 37.869 6.854 1.00 55.88 84 PRO A C 1
ATOM 631 O O . PRO A 1 84 ? -32.938 38.591 7.760 1.00 55.88 84 PRO A O 1
ATOM 634 N N . ALA A 1 85 ? -33.801 38.342 5.690 1.00 60.31 85 ALA A N 1
ATOM 635 C CA . ALA A 1 85 ? -34.090 39.741 5.436 1.00 60.31 85 ALA A CA 1
ATOM 636 C C . ALA A 1 85 ? -35.206 40.206 6.380 1.00 60.31 85 ALA A C 1
ATOM 638 O O . ALA A 1 85 ? -36.168 39.477 6.632 1.00 60.31 85 ALA A O 1
ATOM 639 N N . GLY A 1 86 ? -35.040 41.410 6.925 1.00 59.44 86 GLY A N 1
ATOM 640 C CA . GLY A 1 86 ? -35.975 42.000 7.867 1.00 59.44 86 GLY A CA 1
ATOM 641 C C . GLY A 1 86 ? -37.368 42.179 7.270 1.00 59.44 86 GLY A C 1
ATOM 642 O O . GLY A 1 86 ? -37.521 42.536 6.104 1.00 59.44 86 GLY A O 1
ATOM 643 N N . LYS A 1 87 ? -38.384 41.987 8.110 1.00 47.25 87 LYS A N 1
ATOM 644 C CA . LYS A 1 87 ? -39.667 42.658 7.929 1.00 47.25 87 LYS A CA 1
ATOM 645 C C . LYS A 1 87 ? -39.652 43.935 8.762 1.00 47.25 87 LYS A C 1
ATOM 647 O O . LYS A 1 87 ? -39.641 43.874 9.987 1.00 47.25 87 LYS A O 1
ATOM 652 N N . ALA A 1 88 ? -39.624 45.064 8.067 1.00 52.00 88 ALA A N 1
ATOM 653 C CA . ALA A 1 88 ? -40.132 46.338 8.547 1.00 52.00 88 ALA A CA 1
ATOM 654 C C . ALA A 1 88 ? -41.459 46.587 7.815 1.00 52.00 88 ALA A C 1
ATOM 656 O O . ALA A 1 88 ? -41.521 46.344 6.607 1.00 52.00 88 ALA A O 1
ATOM 657 N N . GLY A 1 89 ? -42.481 47.048 8.539 1.00 48.41 89 GLY A N 1
ATOM 658 C CA . GLY A 1 89 ? -43.802 47.391 8.001 1.00 48.41 89 GLY A CA 1
ATOM 659 C C . GLY A 1 89 ? -44.916 46.596 8.645 1.00 48.41 89 GLY A C 1
ATOM 660 O O . GLY A 1 89 ? -45.123 45.443 8.206 1.00 48.41 89 GLY A O 1
#

Solvent-accessible surface area (backbone atoms only — not comparable to full-atom values): 5933 Å² total; per-residue (Å²): 135,81,77,78,77,77,60,71,64,55,75,76,47,57,67,73,56,54,49,57,30,50,79,70,76,43,74,88,50,71,71,34,44,53,44,36,55,35,46,75,68,74,43,89,81,87,88,85,72,64,88,90,70,48,60,66,57,31,69,46,46,44,60,55,55,54,58,61,58,60,62,70,73,71,68,68,73,80,77,77,82,78,74,82,77,82,87,81,135

Sequence (89 aa):
MSLAETDPALDLLPERFRRWFAERGWTPRAHQLALLERARAGRAALLIAPTGAGKTLAGFLPTLVELSGAVSSNLSPPAGRGRPAGKAG

pLDDT: mean 80.66, std 17.55, range [36.28, 96.56]

=== Feature glossary ===
The record interleaves many kinds of information about one protein. Here is each kind framed as the question it answers.

Q: What does the local fold look like, residue by residue?
A: A 3Di character summarizes, for each residue, the relative orientation of the Cα frame of its nearest spatial neighbor. Because it encodes fold topology rather than chemistry, 3Di alignments detect remote structural similarity that sequence alignment misses.

Q: Which residues are in helices, strands, or loops?
A: Secondary structure is the local, repeating backbone conformation. DSSP classifies it into eight states by reading the hydrogen-bond network: three helix types (H, G, I), two β types (E, B), two non-regular types (T, S), and unstructured coil (-).

Q: How big and how compact is the whole molecule?
A: Three whole-structure scalars: the radius of gyration (RMS distance of Cα from centroid, in Å), the count of Cα–Cα contacts (pairs closer than 8 Å and separated by more than four residues in sequence — i.e. tertiary, not local, contacts), and the bounding-box dimensions. Together they distinguish compact globular folds from extended fibres or disordered chains.

Q: How confident is the AlphaFold model at each residue?
A: For AlphaFold models, the B-factor field carries pLDDT — the model's own estimate of local accuracy on a 0–100 scale. Regions with pLDDT<50 should b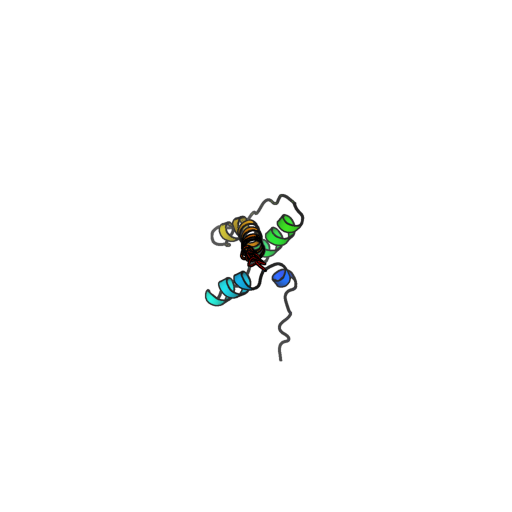e treated as essentially unmodeled; they often correspond to intrinsically disordered segments.

Q: What family and function is it annotated with?
A: Functional annotations link the protein to curated databases. InterPro entries identify conserved domains and families by matching the sequence against member-database signatures (Pfam, PROSITE, CDD, …). Gene Ontology (GO) terms describe molecular function, biological process, and cellular component in a controlled vocabulary. CATH places the structure in a hierarchical fold classification (Class/Architecture/Topology/Homologous-superfamily). The organism is the source species.

Q: What known structures does this most resemble?
A: Nearest PDB neighbors are the top structural matches found by Foldseek when searching this structure against the entire Protein Data Bank. Each hit reports a TM-score (0 to 1; >0.5 almost always implies the same fold) and an E-value. These are *structural* homologs — they may share no detectable sequence similarity.

Q: Which residues are buried vs exposed?
A: Solvent-accessible surface area (SASA) is the area in Å² traced out by the centre of a 1.4 Å probe sphere (a water molecule) rolled over the protein's van der Waals surface (Shrake–Rupley / Lee–Richards construction). Buried residues have near-zero SASA; fully exposed residues can exceed 200 Å². The total SASA scales roughly with the number of surface residues.

Q: What are the backbone torsion angles?
A: φ (phi) and ψ (psi) are the two rotatable backbone dihedrals per residue: φ is the C(i-1)–N–Cα–C torsion, ψ is the N–Cα–C–N(i+1) torsion, both in degrees on (−180°, 180°]. α-helical residues cluster near (−60°, −45°); β-strand residues near (−120°, +130°). A Ramachandran plot is simply a scatter of (φ, ψ) for every residue.

Q: Are the domains correctly placed relative to each other?
A: Predicted aligned error 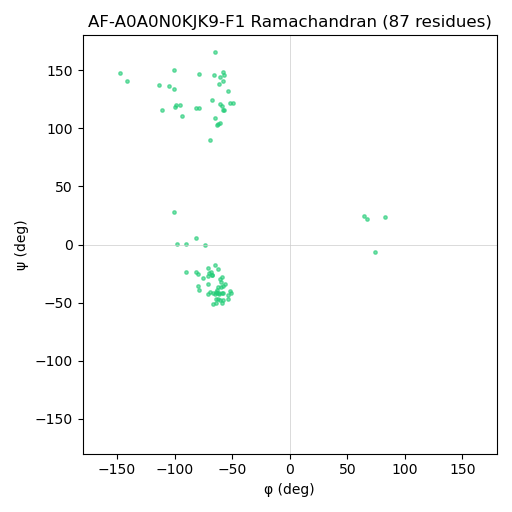is AlphaFold's pairwise confidence. Unlike pLDDT (per-residue), PAE is per-residue-pair and captures whether two parts of the structure are correctly placed relative to each other. Units are ångströms of expected positional error.

Q: What if only a Cα trace is available?
A: P-SEA three-state annotation labels each residue as helix, strand, or coil based purely on the geometry of the Cα trace. It serves as a fallback when the full backbone (and thus DSSP) is unavailable.

Q: What is the amino-acid chain?
A: This is the polypeptide sequence — one letter per residue, N-terminus first. Length ranges from a few dozen residues for small domains to over a thousand for large multi-domain proteins.

Q: What do the rendered images show?
A: The six renders are orthographic views along the three Cartesian axes in both directions. Representation (cartoon, sticks, or surface) and color scheme (sequence-rainbow or by-chain) vary across proteins so the training set covers all the common visualization conventions.

Q: What do the diagnostic plots show?
A: Plot images: a contact map (which residues are close in 3D, as an N×N binary image), a Ramachandran scatter (backbone torsion angles, revealing secondary-structure composition at a glance), and — for AlphaFold structures — a PAE heatmap (pairwise prediction confidence).

Q: How mobile is each atom in the crystal?
A: B-factor (Debye–Waller factor) reflects atomic displacement in the crystal lattice. It is an experimental observable (units Å²), not a prediction; low values mean the atom is pinned down, high values mean it moves or is heterogeneous across the crystal.

Q: Where is each backbone atom in 3D?
A: The mmCIF table is the protein's shape written out atom by atom. For each backbone N, Cα, C, and carbonyl O,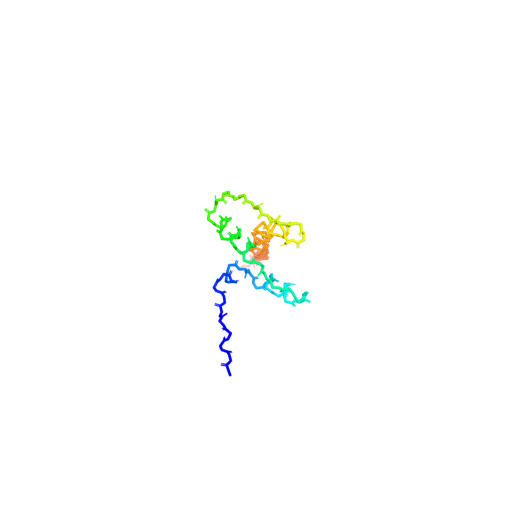 it records an (x, y, z) coordinate triple in Å plus the residue type, chain letter, and residue number.